Protein AF-A0A7C8BPK1-F1 (afdb_monomer_lite)

Foldseek 3Di:
DDDDPDLDAAQEVQLVAAAKGWFAQNYHPDAPPQGTFMKHKHWPDDSPDQDQAIKMKIWTQGPVRPFIWIWMDGHDDIDHIDTPDDPDD

Organism: NCBI:txid1796610

Radius of gyration: 13.19 Å; chains: 1; bounding box: 31×42×27 Å

Structure (mmCIF, N/CA/C/O backbone):
data_AF-A0A7C8BPK1-F1
#
_entry.id   AF-A0A7C8BPK1-F1
#
loop_
_atom_site.group_PDB
_atom_site.id
_atom_site.type_symbol
_atom_site.label_atom_id
_atom_site.label_alt_id
_atom_site.label_comp_id
_atom_site.label_asym_id
_atom_site.label_entity_id
_atom_site.label_seq_id
_atom_site.pdbx_PDB_ins_code
_atom_site.Cartn_x
_atom_site.Cartn_y
_atom_site.Cartn_z
_atom_site.occupancy
_atom_site.B_iso_or_equiv
_atom_site.auth_seq_id
_atom_site.auth_comp_id
_atom_site.auth_asym_id
_atom_site.auth_atom_id
_atom_site.pdbx_PDB_model_num
ATOM 1 N N . MET A 1 1 ? -5.435 -18.435 -11.154 1.00 42.19 1 MET A N 1
ATOM 2 C CA . MET A 1 1 ? -5.946 -18.162 -9.794 1.00 42.19 1 MET A CA 1
ATOM 3 C C . MET A 1 1 ? -4.744 -18.232 -8.865 1.00 42.19 1 MET A C 1
ATOM 5 O O . MET A 1 1 ? -4.166 -19.300 -8.744 1.00 42.19 1 MET A O 1
ATOM 9 N N . TYR A 1 2 ? -4.260 -17.094 -8.363 1.00 45.94 2 TYR A N 1
ATOM 10 C CA . TYR A 1 2 ? -3.087 -17.057 -7.483 1.00 45.94 2 TYR A CA 1
ATOM 11 C C . TYR A 1 2 ? -3.561 -17.394 -6.066 1.00 45.94 2 TYR A C 1
ATOM 13 O O . TYR A 1 2 ? -4.334 -16.631 -5.493 1.00 45.94 2 TYR A O 1
ATOM 21 N N . TYR A 1 3 ? -3.185 -18.565 -5.553 1.00 42.41 3 TYR A N 1
ATOM 22 C CA . TYR A 1 3 ? -3.502 -19.004 -4.193 1.00 42.41 3 TYR A CA 1
ATOM 23 C C . TYR A 1 3 ? -2.249 -18.800 -3.337 1.00 42.41 3 TYR A C 1
ATOM 25 O O . TYR A 1 3 ? -1.21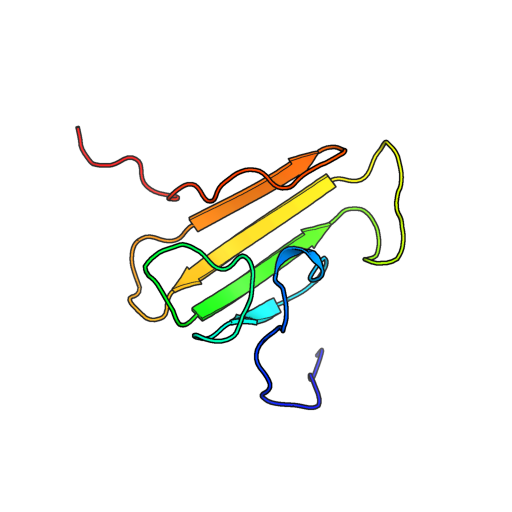6 -19.408 -3.617 1.00 42.41 3 TYR A O 1
ATOM 33 N N . ALA A 1 4 ? -2.311 -17.905 -2.347 1.00 52.50 4 ALA A N 1
ATOM 34 C CA . ALA A 1 4 ? -1.209 -17.682 -1.415 1.00 52.50 4 ALA A CA 1
ATOM 35 C C . ALA A 1 4 ? -1.273 -18.750 -0.298 1.00 52.50 4 ALA A C 1
ATOM 37 O O . ALA A 1 4 ? -2.316 -18.888 0.338 1.00 52.50 4 ALA A O 1
ATOM 38 N N . PRO A 1 5 ? -0.203 -19.536 -0.071 1.00 46.47 5 PRO A N 1
ATOM 39 C CA . PRO A 1 5 ? -0.217 -20.719 0.796 1.00 46.47 5 PRO A CA 1
ATOM 40 C C . PRO A 1 5 ? -0.197 -20.424 2.306 1.00 46.47 5 PRO A C 1
ATOM 42 O O . PRO A 1 5 ? -0.196 -21.364 3.097 1.00 46.47 5 PRO A O 1
ATOM 45 N N . SER A 1 6 ? -0.219 -19.162 2.732 1.00 52.59 6 SER A N 1
ATOM 46 C CA . SER A 1 6 ? -0.444 -18.810 4.132 1.00 52.59 6 SER A CA 1
ATOM 47 C C . SER A 1 6 ? -1.422 -17.644 4.244 1.00 52.59 6 SER A C 1
ATOM 49 O O . SER A 1 6 ? -1.374 -16.693 3.467 1.00 52.59 6 SER A O 1
ATOM 51 N N . ASN A 1 7 ? -2.310 -17.717 5.239 1.00 60.38 7 ASN A N 1
ATOM 52 C CA . ASN A 1 7 ? -3.187 -16.616 5.657 1.00 60.38 7 ASN A CA 1
ATOM 53 C C . ASN A 1 7 ? -2.404 -15.503 6.380 1.00 60.38 7 ASN A C 1
ATOM 55 O O . ASN A 1 7 ? -2.990 -14.713 7.123 1.00 60.38 7 ASN A O 1
ATOM 59 N N . ASP A 1 8 ? -1.081 -15.464 6.218 1.00 76.19 8 ASP A N 1
ATOM 60 C CA . ASP A 1 8 ? -0.249 -14.508 6.919 1.00 76.19 8 ASP A CA 1
ATOM 61 C C . ASP A 1 8 ? -0.367 -13.156 6.233 1.00 76.19 8 ASP A C 1
ATOM 63 O O . ASP A 1 8 ? -0.242 -13.022 5.012 1.00 76.19 8 ASP A O 1
ATOM 67 N N . ALA A 1 9 ? -0.617 -12.136 7.047 1.00 86.00 9 ALA A N 1
ATOM 68 C CA . ALA A 1 9 ? -0.548 -10.768 6.584 1.00 86.00 9 ALA A CA 1
ATOM 69 C C . ALA A 1 9 ? 0.854 -10.468 6.034 1.00 86.00 9 ALA A C 1
ATOM 71 O O . ALA A 1 9 ? 1.860 -11.032 6.478 1.00 86.00 9 ALA A O 1
ATOM 72 N N . ALA A 1 10 ? 0.925 -9.541 5.083 1.00 92.06 10 ALA A N 1
ATOM 73 C CA . ALA A 1 10 ? 2.195 -9.022 4.608 1.00 92.06 10 ALA A CA 1
ATOM 74 C C . ALA A 1 10 ? 3.018 -8.489 5.790 1.00 92.06 10 ALA A C 1
ATOM 76 O O . ALA A 1 10 ? 2.486 -7.822 6.678 1.00 92.06 10 ALA A O 1
ATOM 77 N N . LYS A 1 11 ? 4.325 -8.766 5.792 1.00 92.44 11 LYS A N 1
ATOM 78 C CA . LYS A 1 11 ? 5.239 -8.217 6.805 1.00 92.44 11 LYS A CA 1
ATOM 79 C C . LYS A 1 11 ? 5.445 -6.718 6.611 1.00 92.44 11 LYS A C 1
ATOM 81 O O . LYS A 1 11 ? 5.405 -5.969 7.577 1.00 92.44 11 LYS A O 1
ATOM 86 N N . ASP A 1 12 ? 5.624 -6.296 5.363 1.00 92.62 12 ASP A N 1
ATOM 87 C CA . ASP A 1 12 ? 5.793 -4.901 4.974 1.00 92.62 12 ASP A CA 1
ATOM 88 C C . ASP A 1 12 ? 5.099 -4.658 3.628 1.00 92.62 12 ASP A C 1
ATOM 90 O O . ASP A 1 12 ? 5.309 -5.400 2.664 1.00 92.62 12 ASP A O 1
ATOM 94 N N . LEU A 1 13 ? 4.264 -3.622 3.544 1.00 92.94 13 LEU A N 1
ATOM 95 C CA . LEU A 1 13 ? 3.651 -3.233 2.276 1.00 92.94 13 LEU A CA 1
ATOM 96 C C . LEU A 1 13 ? 4.656 -2.623 1.295 1.00 92.94 13 LEU A C 1
ATOM 98 O O . LEU A 1 13 ? 4.387 -2.632 0.101 1.00 92.94 13 LEU A O 1
ATOM 102 N N . ASN A 1 14 ? 5.802 -2.104 1.728 1.00 91.44 14 ASN A N 1
ATOM 103 C CA . ASN A 1 14 ? 6.813 -1.562 0.818 1.00 91.44 14 ASN A CA 1
ATOM 104 C C . ASN A 1 14 ? 7.451 -2.636 -0.079 1.00 91.44 14 ASN A C 1
ATOM 106 O O . ASN A 1 14 ? 7.854 -2.314 -1.203 1.00 91.44 14 ASN A O 1
ATOM 110 N N . ASP A 1 15 ? 7.482 -3.884 0.393 1.00 89.12 15 ASP A N 1
ATOM 111 C CA . ASP A 1 15 ? 8.030 -5.046 -0.319 1.00 89.12 15 ASP A CA 1
ATOM 112 C C . ASP A 1 15 ? 6.997 -5.713 -1.242 1.00 89.12 15 ASP A C 1
ATOM 114 O O . ASP A 1 15 ? 7.339 -6.493 -2.136 1.00 89.12 15 ASP A O 1
ATOM 118 N N . HIS A 1 16 ? 5.714 -5.389 -1.064 1.00 88.00 16 HIS A N 1
ATOM 119 C CA . HIS A 1 16 ? 4.622 -5.944 -1.856 1.00 88.00 16 HIS A CA 1
ATOM 120 C C . HIS A 1 16 ? 4.421 -5.177 -3.165 1.00 88.00 16 HIS A C 1
ATOM 122 O O . HIS A 1 16 ? 3.769 -4.132 -3.181 1.00 88.00 16 HIS A O 1
ATOM 128 N N . LEU A 1 17 ? 4.960 -5.686 -4.280 1.00 86.94 17 LEU A N 1
ATOM 129 C CA . LEU A 1 17 ? 4.911 -4.971 -5.568 1.00 86.94 17 LEU A CA 1
ATOM 130 C C . LEU A 1 17 ? 3.871 -5.466 -6.574 1.00 86.94 17 LEU A C 1
ATOM 132 O O . LEU A 1 17 ? 3.646 -4.789 -7.577 1.00 86.94 17 LEU A O 1
ATOM 136 N N . ALA A 1 18 ? 3.231 -6.612 -6.352 1.00 87.88 18 ALA A N 1
ATOM 137 C CA . ALA A 1 18 ? 2.291 -7.159 -7.325 1.00 87.88 18 ALA A CA 1
ATOM 138 C C . ALA A 1 18 ? 1.204 -8.011 -6.673 1.00 87.88 18 ALA A C 1
ATOM 140 O O . ALA A 1 18 ? 1.493 -8.876 -5.852 1.00 87.88 18 ALA A O 1
ATOM 141 N N . GLY A 1 19 ? -0.042 -7.820 -7.105 1.00 90.56 19 GLY A N 1
ATOM 142 C CA . GLY A 1 19 ? -1.179 -8.620 -6.655 1.00 90.56 19 GLY A CA 1
ATOM 143 C C . GLY A 1 19 ? -1.812 -8.081 -5.375 1.00 90.56 19 GLY A C 1
ATOM 144 O O . GLY A 1 19 ? -1.702 -6.894 -5.064 1.00 90.56 19 GLY A O 1
ATOM 145 N N . ILE A 1 20 ? -2.510 -8.950 -4.646 1.00 93.31 20 ILE A N 1
ATOM 146 C CA . ILE A 1 20 ? -3.312 -8.581 -3.473 1.00 93.31 20 ILE A CA 1
ATOM 147 C C . ILE A 1 20 ? -2.792 -9.336 -2.249 1.00 93.31 20 ILE A C 1
ATOM 149 O O . ILE A 1 20 ? -2.591 -10.547 -2.319 1.00 93.31 20 ILE A O 1
ATOM 153 N N . VAL A 1 21 ? -2.607 -8.624 -1.138 1.00 93.44 21 VAL A N 1
ATOM 154 C CA . VAL A 1 21 ? -2.229 -9.180 0.172 1.00 93.44 21 VAL A CA 1
ATOM 155 C C . VAL A 1 21 ? -3.138 -8.645 1.270 1.00 93.44 21 VAL A C 1
ATOM 157 O O . VAL A 1 21 ? -3.726 -7.571 1.138 1.00 93.44 21 VAL A O 1
ATOM 160 N N . VAL A 1 22 ? -3.229 -9.385 2.370 1.00 94.62 22 VAL A N 1
ATOM 161 C CA . VAL A 1 22 ? -3.853 -8.921 3.614 1.00 94.62 22 VAL A CA 1
ATOM 162 C C . VAL A 1 22 ? -2.819 -8.131 4.420 1.00 94.62 22 VAL A C 1
ATOM 164 O O . VAL A 1 22 ? -1.645 -8.499 4.433 1.00 94.62 22 VAL A O 1
ATOM 167 N N . TYR A 1 23 ? -3.239 -7.072 5.108 1.00 94.06 23 TYR A N 1
ATOM 168 C CA . TYR A 1 23 ? -2.440 -6.407 6.139 1.00 94.06 23 TYR A CA 1
ATOM 169 C C . TYR A 1 23 ? -3.174 -6.412 7.482 1.00 94.06 23 TYR A C 1
ATOM 171 O O . TYR A 1 23 ? -4.409 -6.431 7.529 1.00 94.06 23 TYR A O 1
ATOM 179 N N . ASN A 1 24 ? -2.412 -6.422 8.572 1.00 93.06 24 ASN A N 1
ATOM 180 C CA . ASN A 1 24 ? -2.916 -6.429 9.943 1.00 93.06 24 ASN A CA 1
ATOM 181 C C . ASN A 1 24 ? -2.085 -5.487 10.848 1.00 93.06 24 ASN A C 1
ATOM 183 O O . ASN A 1 24 ? -1.206 -4.767 10.374 1.00 93.06 24 ASN A O 1
ATOM 187 N N . THR A 1 25 ? -2.319 -5.530 12.165 1.00 91.25 25 THR A N 1
ATOM 188 C CA . THR A 1 25 ? -1.598 -4.726 13.175 1.00 91.25 25 THR A CA 1
ATOM 189 C C . THR A 1 25 ? -0.080 -4.929 13.210 1.00 91.25 25 THR A C 1
ATOM 191 O O . THR A 1 25 ? 0.620 -4.117 13.807 1.00 91.25 25 THR A O 1
ATOM 194 N N . THR A 1 26 ? 0.433 -6.009 12.619 1.00 92.50 26 THR A N 1
ATOM 195 C CA . THR A 1 26 ? 1.871 -6.320 12.554 1.00 92.50 26 THR A CA 1
ATOM 196 C C . THR A 1 26 ? 2.508 -5.951 11.216 1.00 92.50 26 THR A C 1
ATOM 198 O O . THR A 1 26 ? 3.726 -6.038 11.078 1.00 92.50 26 THR A O 1
ATOM 201 N N . THR A 1 27 ? 1.708 -5.534 10.232 1.00 93.75 27 THR A N 1
ATOM 202 C CA . THR A 1 27 ? 2.197 -5.138 8.912 1.00 93.75 27 THR A CA 1
ATOM 203 C C . THR A 1 27 ? 2.823 -3.747 8.958 1.00 93.75 27 THR A C 1
ATOM 205 O O . THR A 1 27 ? 2.169 -2.762 9.297 1.00 93.75 27 THR A O 1
ATOM 208 N N . LEU A 1 28 ? 4.084 -3.650 8.546 1.00 93.81 28 LEU A N 1
ATOM 209 C CA . LEU A 1 28 ? 4.790 -2.383 8.389 1.00 93.81 28 LEU A CA 1
ATOM 210 C C . LEU A 1 28 ? 4.268 -1.601 7.176 1.00 93.81 28 LEU A C 1
ATOM 212 O O . LEU A 1 28 ? 3.831 -2.175 6.173 1.00 93.81 28 LEU A O 1
ATOM 216 N N . ASN A 1 29 ? 4.333 -0.270 7.270 1.00 94.12 29 ASN A N 1
ATOM 217 C CA . ASN A 1 29 ? 3.933 0.666 6.213 1.00 94.12 29 ASN A CA 1
ATOM 218 C C . ASN A 1 29 ? 2.463 0.538 5.753 1.00 94.12 29 ASN A C 1
ATOM 220 O O . ASN A 1 29 ? 2.116 0.933 4.634 1.00 94.12 29 ASN A O 1
ATOM 224 N N . ALA A 1 30 ? 1.588 0.013 6.616 1.00 94.50 30 ALA A N 1
ATOM 225 C CA . ALA A 1 30 ? 0.137 0.089 6.459 1.00 94.50 30 ALA A CA 1
ATOM 226 C C . ALA A 1 30 ? -0.377 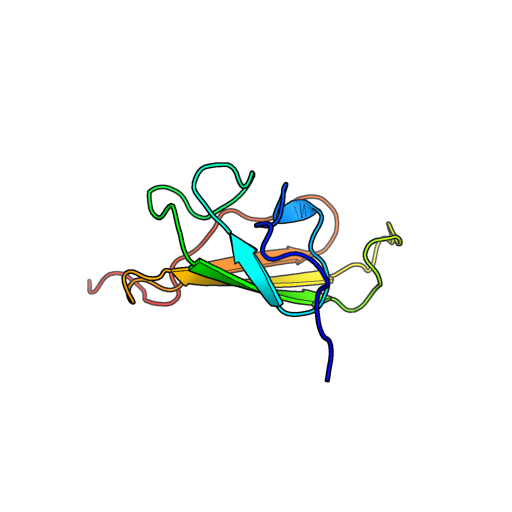1.539 6.626 1.00 94.50 30 ALA A C 1
ATOM 228 O O . ALA A 1 30 ? 0.334 2.377 7.181 1.00 94.50 30 ALA A O 1
ATOM 229 N N . PRO A 1 31 ? -1.587 1.871 6.137 1.00 92.50 31 PRO A N 1
ATOM 230 C CA . PRO A 1 31 ? -2.206 3.164 6.417 1.00 92.50 31 PRO A CA 1
ATOM 231 C C . PRO A 1 31 ? -2.386 3.394 7.923 1.00 92.50 31 PRO A C 1
ATOM 233 O O . PRO A 1 31 ? -2.895 2.525 8.635 1.00 92.50 31 PRO A O 1
ATOM 236 N N . ASP A 1 32 ? -2.012 4.584 8.394 1.00 86.12 32 ASP A N 1
ATOM 237 C CA . ASP A 1 32 ? -2.098 4.931 9.812 1.00 86.12 32 ASP A CA 1
ATOM 238 C C . ASP A 1 32 ? -3.539 4.872 10.337 1.00 86.12 32 ASP A C 1
ATOM 240 O O . ASP A 1 32 ? -4.494 5.290 9.678 1.00 86.12 32 ASP A O 1
ATOM 244 N N . GLY A 1 33 ? -3.694 4.354 11.558 1.00 82.94 33 GLY A N 1
ATOM 245 C CA . GLY A 1 33 ? -4.977 4.306 12.265 1.00 82.94 33 GLY A CA 1
ATOM 246 C C . GLY A 1 33 ? -5.972 3.256 11.760 1.00 82.94 33 GLY A C 1
ATOM 247 O O . GLY A 1 33 ? -7.065 3.157 12.315 1.00 82.94 33 GLY A O 1
ATOM 248 N N . LEU A 1 34 ? -5.622 2.455 10.747 1.00 83.38 34 LEU A N 1
ATOM 249 C CA . LEU A 1 34 ? -6.516 1.455 10.156 1.00 83.38 34 LEU A CA 1
ATOM 250 C C . LEU A 1 34 ? -5.821 0.098 10.063 1.00 83.38 34 LEU A C 1
ATOM 252 O O . LEU A 1 34 ? -5.235 -0.230 9.034 1.00 83.38 34 LEU A O 1
ATOM 256 N N . PRO A 1 35 ? -5.888 -0.710 11.135 1.00 80.94 35 PRO A N 1
ATOM 257 C CA . PRO A 1 35 ? -4.977 -1.830 11.309 1.00 80.94 35 PRO A CA 1
ATOM 258 C C . PRO A 1 35 ? -5.254 -3.046 10.424 1.00 80.94 35 PRO A C 1
ATOM 260 O O . PRO A 1 35 ? -4.379 -3.888 10.338 1.00 80.94 35 PRO A O 1
ATOM 263 N N . PHE A 1 36 ? -6.419 -3.189 9.784 1.00 92.69 36 PHE A N 1
ATOM 264 C CA . PHE A 1 36 ? -6.762 -4.402 9.026 1.00 92.69 36 PHE A CA 1
ATOM 265 C C . PHE A 1 36 ? -7.367 -4.082 7.661 1.00 92.69 36 PHE A C 1
ATOM 267 O O . PHE A 1 36 ? -8.265 -3.237 7.565 1.00 92.69 36 PHE A O 1
ATOM 274 N N . GLY A 1 37 ? -6.961 -4.811 6.621 1.00 94.56 37 GLY A N 1
ATOM 275 C CA . GLY A 1 37 ? -7.523 -4.654 5.279 1.00 94.56 37 GLY A CA 1
ATOM 276 C C . GLY A 1 37 ? -6.790 -5.427 4.192 1.00 94.56 37 GLY A C 1
ATOM 277 O O . GLY A 1 37 ? -5.981 -6.315 4.461 1.00 94.56 37 GLY A O 1
ATOM 278 N N . LEU A 1 38 ? -7.097 -5.073 2.945 1.00 95.44 38 LEU A N 1
ATOM 279 C CA . LEU A 1 38 ? -6.445 -5.602 1.748 1.00 95.44 38 LEU A CA 1
ATOM 280 C C . LEU A 1 38 ? -5.584 -4.519 1.098 1.00 95.44 38 LEU A C 1
ATOM 282 O O . LEU A 1 38 ? -6.025 -3.379 0.962 1.00 95.44 38 LEU A O 1
ATOM 286 N N . CYS A 1 39 ? -4.384 -4.873 0.649 1.00 95.50 39 CYS A N 1
ATOM 287 C CA . CYS A 1 39 ? -3.541 -4.018 -0.181 1.00 95.50 39 CYS A CA 1
ATOM 288 C C . CYS A 1 39 ? -3.412 -4.627 -1.578 1.00 95.50 39 CYS A C 1
ATOM 290 O O . CYS A 1 39 ? -2.916 -5.744 -1.734 1.00 95.50 39 CYS A O 1
ATOM 292 N N . ALA A 1 40 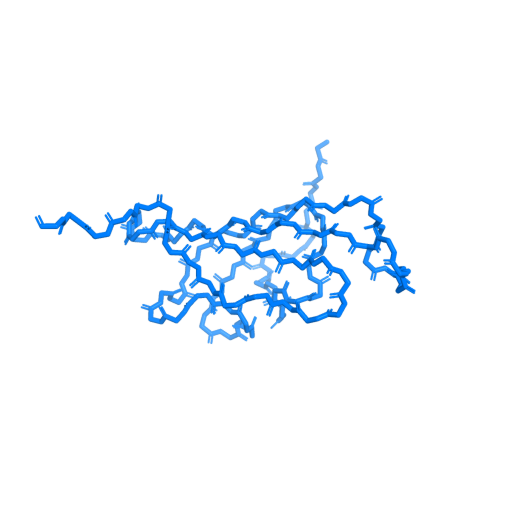? -3.848 -3.888 -2.594 1.00 95.19 40 ALA A N 1
ATOM 293 C CA . ALA A 1 40 ? -3.615 -4.218 -3.993 1.00 95.19 40 ALA A CA 1
ATOM 294 C C . ALA A 1 40 ? -2.434 -3.397 -4.514 1.00 95.19 40 ALA A C 1
ATOM 296 O O . ALA A 1 40 ? -2.435 -2.173 -4.377 1.00 95.19 40 ALA A O 1
ATOM 297 N N . CYS A 1 41 ? -1.452 -4.053 -5.133 1.00 94.31 41 CYS A N 1
ATOM 298 C CA . CYS A 1 41 ? -0.298 -3.396 -5.734 1.00 94.31 41 CYS A CA 1
ATOM 299 C C . CYS A 1 41 ? -0.179 -3.703 -7.227 1.00 94.31 41 CYS A C 1
ATOM 301 O O . CYS A 1 41 ? -0.280 -4.855 -7.659 1.00 94.31 41 CYS A O 1
ATOM 303 N N . PHE A 1 42 ? 0.098 -2.654 -7.996 1.00 92.94 42 PHE A N 1
ATOM 304 C CA . PHE A 1 42 ? 0.361 -2.695 -9.428 1.00 92.94 42 PHE A CA 1
ATOM 305 C C . PHE A 1 42 ? 1.723 -2.057 -9.686 1.00 92.94 42 PHE A C 1
ATOM 307 O O . PHE A 1 42 ? 1.934 -0.906 -9.313 1.00 92.94 42 PHE A O 1
ATOM 314 N N . SER A 1 43 ? 2.636 -2.786 -10.320 1.00 91.06 43 SER A N 1
ATOM 315 C CA . SER A 1 43 ? 3.994 -2.331 -10.633 1.00 91.06 43 SER A CA 1
ATOM 316 C C . SER A 1 43 ? 4.339 -2.676 -12.078 1.00 91.06 43 SER A C 1
ATOM 318 O O . SER A 1 43 ? 3.897 -3.710 -12.582 1.00 91.06 43 SER A O 1
ATOM 320 N N . ASN A 1 44 ? 5.141 -1.843 -12.745 1.00 89.19 44 ASN A N 1
ATOM 321 C CA . ASN A 1 44 ? 5.686 -2.170 -14.070 1.00 89.19 44 ASN A CA 1
ATOM 322 C C . ASN A 1 44 ? 6.856 -3.153 -14.034 1.00 89.19 44 ASN A C 1
ATOM 324 O O . ASN A 1 44 ? 7.241 -3.675 -15.078 1.00 89.19 44 ASN A O 1
ATOM 328 N N . VAL A 1 45 ? 7.443 -3.371 -12.860 1.00 78.06 45 VAL A N 1
ATOM 329 C CA . VAL A 1 45 ? 8.578 -4.276 -12.673 1.00 78.06 45 VAL A CA 1
ATOM 330 C C . VAL A 1 45 ? 8.339 -5.224 -11.494 1.00 78.06 45 VAL A C 1
ATOM 332 O O . VAL A 1 45 ? 7.618 -4.867 -10.555 1.00 78.06 45 VAL A O 1
ATOM 335 N N . PRO A 1 46 ? 8.944 -6.424 -11.497 1.00 72.75 46 PRO A N 1
ATOM 336 C CA . PRO A 1 46 ? 8.916 -7.320 -10.344 1.00 72.75 46 PRO A CA 1
ATOM 337 C C . PRO A 1 46 ? 9.525 -6.691 -9.080 1.00 72.75 46 PRO A C 1
ATOM 339 O O . PRO A 1 46 ? 10.380 -5.808 -9.167 1.00 72.75 46 PRO A O 1
ATOM 342 N N . ALA A 1 47 ? 9.149 -7.217 -7.905 1.00 64.44 47 ALA A N 1
ATOM 343 C CA . ALA A 1 47 ? 9.688 -6.829 -6.589 1.00 64.44 47 ALA A CA 1
ATOM 344 C C . ALA A 1 47 ? 11.218 -6.791 -6.518 1.00 64.44 47 ALA A C 1
ATOM 346 O O . ALA A 1 47 ? 11.801 -5.949 -5.840 1.00 64.44 47 ALA A O 1
ATOM 347 N N . THR A 1 48 ? 11.858 -7.672 -7.275 1.00 67.75 48 THR A N 1
ATOM 348 C CA . THR A 1 48 ? 13.303 -7.882 -7.296 1.00 67.75 48 THR A CA 1
ATOM 349 C C . THR A 1 48 ? 14.077 -6.852 -8.121 1.00 67.75 48 THR A C 1
ATOM 351 O O . THR A 1 48 ? 15.304 -6.888 -8.122 1.00 67.75 48 THR A O 1
ATOM 354 N N . MET A 1 49 ? 13.407 -5.936 -8.832 1.00 68.38 49 MET A N 1
ATOM 355 C CA . MET A 1 49 ? 14.057 -4.981 -9.732 1.00 68.38 49 MET A CA 1
ATOM 356 C C . MET A 1 49 ? 14.086 -3.553 -9.166 1.00 68.38 49 MET A C 1
ATOM 358 O O . MET A 1 49 ? 13.075 -2.850 -9.107 1.00 68.38 49 MET A O 1
ATOM 362 N N . THR A 1 50 ? 15.284 -3.083 -8.818 1.00 65.81 50 THR A N 1
ATOM 363 C CA . THR A 1 50 ? 15.584 -1.682 -8.481 1.00 65.81 50 THR A CA 1
ATOM 364 C C . THR A 1 50 ? 16.031 -0.935 -9.742 1.00 65.81 50 THR A C 1
ATOM 366 O O . THR A 1 50 ? 17.224 -0.784 -9.987 1.00 65.81 50 THR A O 1
ATOM 369 N N . THR A 1 51 ? 15.088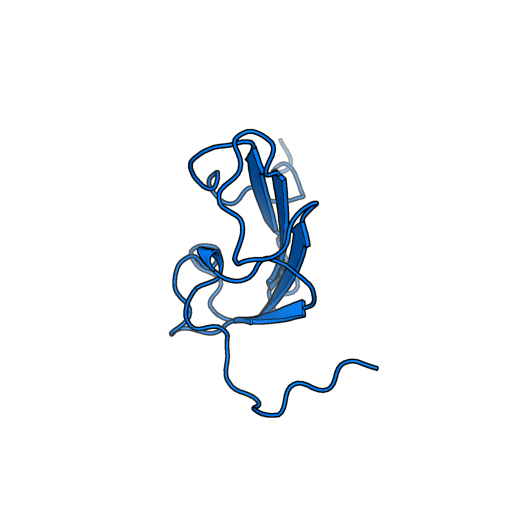 -0.522 -10.596 1.00 68.31 51 THR A N 1
ATOM 370 C CA . THR A 1 51 ? 15.402 0.268 -11.806 1.00 68.31 51 THR A CA 1
ATOM 371 C C . THR A 1 51 ? 15.025 1.7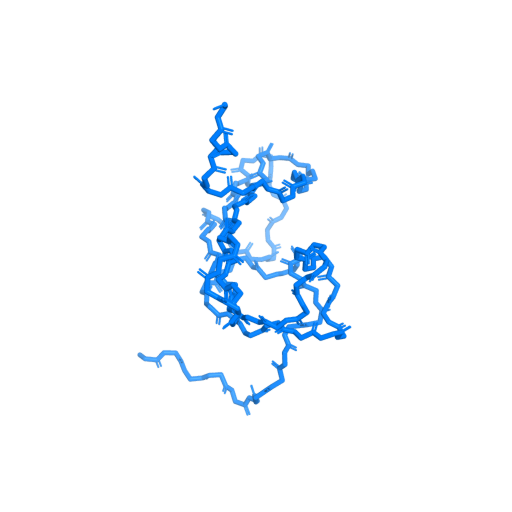35 -11.619 1.00 68.31 51 THR A C 1
ATOM 373 O O . THR A 1 51 ? 14.057 2.046 -10.922 1.00 68.31 51 THR A O 1
ATOM 376 N N . ASP A 1 52 ? 15.730 2.636 -12.308 1.00 69.62 52 ASP A N 1
ATOM 377 C CA . ASP A 1 52 ? 15.398 4.069 -12.381 1.00 69.62 52 ASP A CA 1
ATOM 378 C C . ASP A 1 52 ? 14.005 4.360 -12.968 1.00 69.62 52 ASP A C 1
ATOM 380 O O . ASP A 1 52 ? 13.500 5.475 -12.839 1.00 69.62 52 ASP A O 1
ATOM 384 N N . TYR A 1 53 ? 13.372 3.358 -13.582 1.00 72.12 53 TYR A N 1
ATOM 385 C CA . TYR A 1 53 ? 12.063 3.447 -14.227 1.00 72.12 53 TYR A CA 1
ATOM 386 C C . TYR A 1 53 ? 10.978 2.669 -13.478 1.00 72.12 53 TYR A C 1
ATOM 388 O O . TYR A 1 53 ? 9.881 2.475 -14.008 1.00 72.12 53 TYR A O 1
ATOM 396 N N . ARG A 1 54 ? 11.262 2.204 -12.255 1.00 81.44 54 ARG A N 1
ATOM 397 C CA . ARG A 1 54 ? 10.270 1.527 -11.421 1.00 81.44 54 ARG A CA 1
ATOM 398 C C . ARG A 1 54 ? 9.179 2.510 -11.011 1.00 81.44 54 ARG A C 1
ATOM 400 O O . ARG A 1 54 ? 9.448 3.528 -10.365 1.00 81.44 54 ARG A O 1
ATOM 407 N N . TRP A 1 55 ? 7.943 2.132 -11.305 1.00 89.31 55 TRP A N 1
ATOM 408 C CA . TRP A 1 55 ? 6.766 2.719 -10.695 1.00 89.31 55 TRP A CA 1
ATOM 409 C C . TRP A 1 55 ? 5.867 1.631 -10.126 1.00 89.31 55 TRP A C 1
ATOM 411 O O . TRP A 1 55 ? 5.705 0.560 -10.709 1.00 89.31 55 TRP A O 1
ATOM 421 N N . ALA A 1 56 ? 5.274 1.921 -8.973 1.00 91.75 56 ALA A N 1
ATOM 422 C CA . ALA A 1 56 ? 4.237 1.088 -8.393 1.00 91.75 56 ALA A CA 1
ATOM 423 C C . ALA A 1 56 ? 3.153 1.953 -7.751 1.00 91.75 56 ALA A C 1
ATOM 425 O O . ALA A 1 56 ? 3.411 3.061 -7.275 1.00 91.75 56 ALA A O 1
ATOM 426 N N . VAL A 1 57 ? 1.932 1.436 -7.742 1.00 95.06 57 VAL A N 1
ATOM 427 C CA . VAL A 1 57 ? 0.764 2.049 -7.114 1.00 95.06 57 VAL A CA 1
ATOM 428 C C . VAL A 1 57 ? 0.154 1.034 -6.171 1.00 95.06 57 VAL A C 1
ATOM 430 O O . VAL A 1 57 ? -0.055 -0.119 -6.548 1.00 95.06 57 VAL A O 1
ATOM 433 N N . GLN A 1 58 ? -0.162 1.485 -4.962 1.00 96.06 58 GLN A N 1
ATOM 434 C CA . GLN A 1 58 ? -0.886 0.695 -3.983 1.00 96.06 58 GLN A CA 1
ATOM 435 C C . GLN A 1 58 ? -2.227 1.319 -3.648 1.00 96.06 58 GLN A C 1
ATOM 437 O O . GLN A 1 58 ? -2.339 2.538 -3.496 1.00 96.06 58 GLN A O 1
ATOM 442 N N . LEU A 1 59 ? -3.220 0.451 -3.497 1.00 96.44 59 LEU A N 1
ATOM 443 C CA . LEU A 1 59 ? -4.544 0.758 -2.984 1.00 96.44 59 LEU A CA 1
ATOM 444 C C . LEU A 1 59 ? -4.751 -0.044 -1.703 1.00 96.44 59 LEU A C 1
ATOM 446 O O . LEU A 1 59 ? -4.666 -1.271 -1.736 1.00 96.44 59 LEU A O 1
ATOM 450 N N . ALA A 1 60 ? -5.037 0.636 -0.597 1.00 96.00 60 ALA A N 1
ATOM 451 C CA . ALA A 1 60 ? -5.444 -0.013 0.639 1.00 96.00 60 ALA A CA 1
ATOM 452 C C . ALA A 1 60 ? -6.961 0.095 0.811 1.00 96.00 60 ALA A C 1
ATOM 454 O O . ALA A 1 60 ? -7.551 1.173 0.670 1.00 96.00 60 ALA A O 1
ATOM 455 N N . LEU A 1 61 ? -7.567 -1.046 1.127 1.00 95.19 61 LEU A N 1
ATOM 456 C CA . LEU A 1 61 ? -8.992 -1.263 1.340 1.00 95.19 61 LEU A CA 1
ATOM 457 C C . LEU A 1 61 ? -9.190 -1.718 2.796 1.00 95.19 61 LEU A C 1
ATOM 459 O O . LEU A 1 61 ? -9.169 -2.924 3.068 1.00 95.19 61 LEU A O 1
ATOM 463 N N . PRO A 1 62 ? -9.325 -0.776 3.747 1.00 94.38 62 PRO A N 1
ATOM 464 C CA . PRO A 1 62 ? -9.550 -1.107 5.146 1.00 94.38 62 PRO A CA 1
ATOM 465 C C . PRO A 1 62 ? -10.852 -1.879 5.350 1.00 94.38 62 PRO A C 1
ATOM 467 O O . PRO A 1 62 ? -11.868 -1.593 4.718 1.00 94.38 62 PRO A O 1
ATOM 470 N N . THR A 1 63 ? -10.846 -2.806 6.304 1.00 94.25 63 THR A N 1
ATOM 471 C CA . THR A 1 63 ? -12.049 -3.550 6.729 1.00 94.25 63 THR A CA 1
ATOM 472 C C . THR A 1 63 ? -13.149 -2.651 7.298 1.00 94.25 63 THR A C 1
ATOM 474 O O . THR A 1 63 ? -14.314 -3.032 7.283 1.00 94.25 63 THR A O 1
ATOM 477 N N . THR A 1 64 ? -12.806 -1.438 7.745 1.00 88.88 64 THR A N 1
ATOM 478 C CA . THR A 1 64 ? -13.771 -0.412 8.172 1.00 88.88 64 THR A CA 1
ATOM 479 C C . THR A 1 64 ? -14.621 0.132 7.019 1.00 88.88 64 THR A C 1
ATOM 481 O O . THR A 1 64 ? -15.614 0.809 7.263 1.00 88.88 64 THR A O 1
ATOM 484 N N . GLY A 1 65 ? -14.234 -0.120 5.763 1.00 82.06 65 GLY A N 1
ATOM 485 C CA . GLY A 1 65 ? -14.943 0.320 4.559 1.00 82.06 65 GLY A CA 1
ATOM 486 C C . GLY A 1 65 ? -14.691 1.777 4.149 1.00 82.06 65 GLY A C 1
ATOM 487 O O . GLY A 1 65 ? -14.919 2.120 2.991 1.00 82.06 65 GLY A O 1
ATOM 488 N N . TYR A 1 66 ? -14.189 2.636 5.045 1.00 82.12 66 TYR A N 1
ATOM 489 C CA . TYR A 1 66 ? -13.867 4.035 4.740 1.00 82.12 66 TYR A CA 1
ATOM 490 C C . TYR A 1 66 ? -12.822 4.631 5.710 1.00 82.12 66 TYR A C 1
ATOM 492 O O . TYR A 1 66 ? -12.854 4.304 6.900 1.00 82.12 66 TYR A O 1
ATOM 500 N N . PRO A 1 67 ? -11.952 5.555 5.242 1.00 87.56 67 PRO A N 1
ATOM 501 C CA . PRO A 1 67 ? -11.673 5.859 3.835 1.00 87.56 67 PRO A CA 1
ATOM 502 C C . PRO A 1 67 ? -10.806 4.771 3.180 1.00 87.56 67 PRO A C 1
ATOM 504 O O . PRO A 1 67 ? -10.109 4.025 3.854 1.00 87.56 67 PRO A O 1
ATOM 507 N N . MET A 1 68 ? -10.844 4.665 1.851 1.00 92.94 68 MET A N 1
ATOM 508 C CA . MET A 1 68 ? -9.843 3.893 1.098 1.00 92.94 68 MET A CA 1
ATOM 509 C C . MET A 1 68 ? -8.608 4.760 0.864 1.00 92.94 68 MET A C 1
ATOM 511 O O . MET A 1 68 ? -8.746 5.976 0.718 1.00 92.94 68 MET A O 1
ATOM 515 N N . PHE A 1 69 ? -7.422 4.160 0.760 1.00 95.12 69 PHE A N 1
ATOM 516 C CA . PHE A 1 69 ? -6.172 4.905 0.583 1.00 95.12 69 PHE A CA 1
ATOM 517 C C . PHE A 1 69 ? -5.453 4.513 -0.695 1.00 95.12 69 PHE A C 1
ATOM 519 O O . PHE A 1 69 ? -5.570 3.393 -1.187 1.00 95.12 69 PHE A O 1
ATOM 526 N N . ARG A 1 70 ? -4.653 5.447 -1.200 1.00 95.31 70 ARG A N 1
ATOM 527 C CA . ARG A 1 70 ? -3.725 5.244 -2.304 1.00 95.31 70 ARG A CA 1
ATOM 528 C C . ARG A 1 70 ? -2.347 5.781 -1.949 1.00 95.31 70 ARG A C 1
ATOM 530 O O . ARG A 1 70 ? -2.235 6.805 -1.278 1.00 95.31 70 ARG A O 1
ATOM 537 N N . ARG A 1 71 ? -1.306 5.144 -2.465 1.00 95.12 71 ARG A N 1
ATOM 538 C CA . ARG A 1 71 ? 0.053 5.698 -2.513 1.00 95.12 71 ARG A CA 1
ATOM 539 C C . ARG A 1 71 ? 0.773 5.209 -3.757 1.00 95.12 71 ARG A C 1
ATOM 541 O O . ARG A 1 71 ? 0.300 4.296 -4.436 1.00 95.12 71 ARG A O 1
ATOM 548 N N . LYS A 1 72 ? 1.911 5.815 -4.066 1.00 93.62 72 LYS A N 1
ATOM 549 C CA . LYS A 1 72 ? 2.734 5.413 -5.205 1.00 93.62 72 LYS A CA 1
ATOM 550 C C . LYS A 1 72 ? 4.215 5.496 -4.880 1.00 93.62 72 LYS A C 1
ATOM 552 O O . LYS A 1 72 ? 4.613 6.148 -3.920 1.00 93.62 72 LYS A O 1
ATOM 557 N N . VAL A 1 73 ? 5.015 4.905 -5.748 1.00 89.94 73 VAL A N 1
ATOM 558 C CA . VAL A 1 73 ? 6.445 5.171 -5.878 1.00 89.94 73 VAL A CA 1
ATOM 559 C C . VAL A 1 73 ? 6.739 5.396 -7.356 1.00 89.94 73 VAL A C 1
ATOM 561 O O . VAL A 1 73 ? 6.258 4.640 -8.196 1.00 89.94 73 VAL A O 1
ATOM 564 N N . ASN A 1 74 ? 7.500 6.447 -7.663 1.00 84.62 74 ASN A N 1
ATOM 565 C CA . ASN A 1 74 ? 8.016 6.765 -8.997 1.00 84.62 74 ASN A CA 1
ATOM 566 C C . ASN A 1 74 ? 9.503 7.074 -8.835 1.00 84.62 74 ASN A C 1
ATOM 568 O O . ASN A 1 74 ? 9.839 8.243 -8.657 1.00 84.62 74 ASN A O 1
ATOM 572 N N . LYS A 1 75 ? 10.361 6.047 -8.872 1.00 75.75 75 LYS A N 1
ATOM 573 C CA . LYS A 1 75 ? 11.771 6.129 -8.447 1.00 75.75 75 LYS A CA 1
ATOM 574 C C . LYS A 1 75 ? 11.928 6.563 -6.970 1.00 75.75 75 LYS A C 1
ATOM 576 O O . LYS A 1 75 ? 11.309 7.511 -6.501 1.00 75.75 75 LYS A O 1
ATOM 581 N N . GLY A 1 76 ? 12.783 5.872 -6.217 1.00 78.94 76 GLY A N 1
ATOM 582 C CA . GLY A 1 76 ? 13.042 6.208 -4.811 1.00 78.94 76 GLY A CA 1
ATOM 583 C C . GLY A 1 76 ? 11.981 5.673 -3.846 1.00 78.94 76 GLY A C 1
ATOM 584 O O . GLY A 1 76 ? 11.677 4.482 -3.868 1.00 78.94 76 GLY A O 1
ATOM 585 N N . GLU A 1 77 ? 11.470 6.535 -2.969 1.00 84.44 77 GLU A N 1
ATOM 586 C CA . GLU A 1 77 ? 10.664 6.141 -1.809 1.00 84.44 77 GLU A CA 1
ATOM 587 C C . GLU A 1 77 ? 9.153 6.147 -2.077 1.00 84.44 77 GLU A C 1
ATOM 589 O O . GLU A 1 77 ? 8.639 6.816 -2.979 1.00 84.44 77 GLU A O 1
ATOM 594 N N . TRP A 1 78 ? 8.424 5.389 -1.259 1.00 91.12 78 TRP A N 1
ATOM 595 C CA . TRP A 1 78 ? 6.967 5.421 -1.242 1.00 91.12 78 TRP A CA 1
ATOM 596 C C . TRP A 1 78 ? 6.460 6.776 -0.750 1.00 91.12 78 TRP A C 1
ATOM 598 O O . TRP A 1 78 ? 6.908 7.290 0.271 1.00 91.12 78 TRP A O 1
ATOM 608 N N . THR A 1 79 ? 5.463 7.332 -1.437 1.00 93.56 79 THR A N 1
ATOM 609 C CA . THR A 1 79 ? 4.718 8.476 -0.905 1.00 93.56 79 THR A CA 1
ATOM 610 C C . THR A 1 79 ? 3.913 8.058 0.323 1.00 93.56 79 THR A C 1
ATOM 612 O O . THR A 1 79 ? 3.498 6.901 0.441 1.00 93.56 79 THR A O 1
ATOM 615 N N . SER A 1 80 ? 3.581 9.023 1.180 1.00 93.69 80 SER A N 1
ATOM 616 C CA . SER A 1 80 ? 2.581 8.825 2.230 1.00 93.69 80 SER A CA 1
ATOM 617 C C . SER A 1 80 ? 1.249 8.332 1.654 1.00 93.69 80 SER A C 1
ATOM 619 O O . SER A 1 80 ? 0.911 8.590 0.491 1.00 93.69 80 SER A O 1
ATOM 621 N N . TRP A 1 81 ? 0.483 7.629 2.484 1.00 94.69 81 TRP A N 1
ATOM 622 C CA . TRP A 1 81 ? -0.879 7.226 2.158 1.00 94.69 81 TRP A CA 1
ATOM 623 C C . TRP A 1 81 ? -1.794 8.448 2.059 1.00 94.69 81 TRP A C 1
ATOM 625 O O . TRP A 1 81 ? -1.838 9.285 2.957 1.00 94.69 81 TRP A O 1
ATOM 635 N N . LEU A 1 82 ? -2.543 8.539 0.962 1.00 92.81 82 LEU A N 1
ATOM 636 C CA . LEU A 1 82 ? -3.529 9.587 0.719 1.00 92.81 82 LEU A CA 1
ATOM 637 C C . LEU A 1 82 ? -4.927 8.964 0.648 1.00 92.81 82 LEU A C 1
ATOM 639 O O . LEU A 1 82 ? -5.092 7.962 -0.054 1.00 92.81 82 LEU A O 1
ATOM 643 N N . PRO A 1 83 ? -5.947 9.536 1.306 1.00 92.00 83 PRO A N 1
ATOM 644 C CA . PRO A 1 83 ? -7.314 9.056 1.156 1.00 92.00 83 PRO A CA 1
ATOM 645 C C . PRO A 1 83 ? -7.803 9.245 -0.293 1.00 92.00 83 PRO A C 1
ATOM 647 O O . PRO A 1 83 ? -7.434 10.200 -0.982 1.00 92.00 83 PRO A O 1
ATOM 650 N N . MET A 1 84 ? -8.625 8.312 -0.779 1.00 86.50 84 MET A N 1
ATOM 651 C CA . MET A 1 84 ? -9.223 8.364 -2.121 1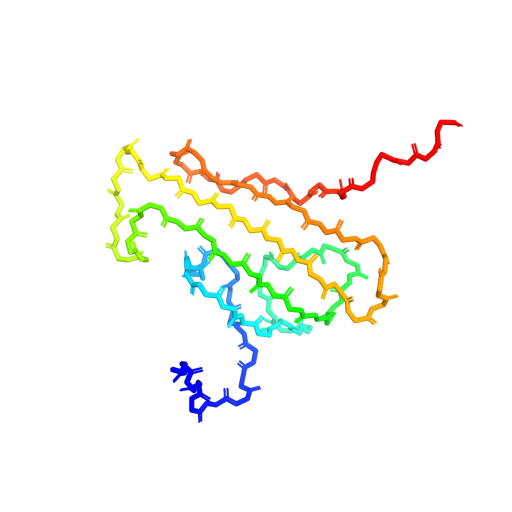.00 86.50 84 MET A CA 1
ATOM 652 C C . MET A 1 84 ? -10.362 9.384 -2.221 1.00 86.50 84 MET A C 1
ATOM 654 O O . MET A 1 84 ? -10.650 9.865 -3.316 1.00 86.50 84 MET A O 1
ATOM 658 N N . SER A 1 85 ? -10.975 9.752 -1.097 1.00 78.50 85 SER A N 1
ATOM 659 C CA . SER A 1 85 ? -11.851 10.914 -0.991 1.00 78.50 85 SER A CA 1
ATOM 660 C C . SER A 1 85 ? -11.057 12.119 -0.484 1.00 78.50 85 SER A C 1
ATOM 662 O O . SER A 1 85 ? -10.255 12.022 0.445 1.00 78.50 85 SER A O 1
ATOM 664 N N . ARG A 1 86 ? -11.301 13.291 -1.077 1.00 58.09 86 ARG A N 1
ATOM 665 C CA . ARG A 1 86 ? -10.998 14.559 -0.405 1.00 58.09 86 ARG A CA 1
ATOM 666 C C . ARG A 1 86 ? -11.936 14.639 0.812 1.00 58.09 86 ARG A C 1
ATOM 668 O O . ARG A 1 86 ? -13.109 14.296 0.639 1.00 58.09 86 ARG A O 1
ATOM 675 N N . PRO A 1 87 ? -11.490 15.071 2.007 1.00 55.03 87 PRO A N 1
ATOM 676 C CA . PRO A 1 87 ? -12.435 15.456 3.051 1.00 55.03 87 PRO A CA 1
ATOM 677 C C . PRO A 1 87 ? -13.428 16.443 2.429 1.00 55.03 87 PRO A C 1
ATOM 679 O O . PRO A 1 87 ? -12.994 17.339 1.697 1.00 55.03 87 PRO A O 1
ATOM 682 N N . ALA A 1 88 ? -14.732 16.242 2.631 1.00 57.25 88 ALA A N 1
ATOM 683 C CA . ALA A 1 88 ? -15.707 17.247 2.219 1.00 57.25 88 ALA A CA 1
ATOM 684 C C . ALA A 1 88 ? -15.257 18.596 2.809 1.00 57.25 88 ALA A C 1
ATOM 686 O O . ALA A 1 88 ? -14.909 18.652 3.990 1.00 57.25 88 ALA A O 1
ATOM 687 N N . ALA A 1 89 ? -15.127 19.604 1.942 1.00 54.19 89 ALA A N 1
ATOM 688 C CA . ALA A 1 89 ? -14.790 20.962 2.354 1.00 54.19 89 ALA A CA 1
ATOM 689 C C . ALA A 1 89 ? -15.927 21.557 3.187 1.00 54.19 89 ALA A C 1
ATOM 691 O O . ALA A 1 89 ? -17.094 21.201 2.898 1.00 54.19 89 ALA A O 1
#

pLDDT: mean 83.54, std 14.47, range [42.19, 96.44]

Secondary structure (DSSP, 8-state):
----S--PPPSBTTS--SEEEEE-TT-BTPPTT---EEEEEEESS-TT---TT-EEEEEEEETT----EEEEEESSSPPPPEESSPPP-

Sequence (89 aa):
MYYAPSNDAAKDLNDHLAGIVVYNTTTLNAPDGLPFGLCACFSNVPATMTTDYRWAVQLALPTTGYPMFRRKVNKGEWTSWLPMSRPAA